Protein AF-A0A8I1TC85-F1 (afdb_monomer_lite)

Structure (mmCIF, N/CA/C/O backbone):
data_AF-A0A8I1TC85-F1
#
_entry.id   AF-A0A8I1TC85-F1
#
loop_
_atom_site.group_PDB
_atom_site.id
_atom_site.type_symbol
_atom_site.label_atom_id
_atom_site.label_alt_id
_atom_site.label_comp_id
_atom_site.label_asym_id
_atom_site.label_entity_id
_atom_site.label_seq_id
_atom_site.pdbx_PDB_ins_code
_atom_site.Cartn_x
_atom_site.Cartn_y
_atom_site.Cartn_z
_atom_site.occupancy
_atom_site.B_iso_or_equiv
_atom_site.auth_seq_id
_atom_site.auth_comp_id
_atom_site.auth_asym_id
_atom_site.auth_atom_id
_atom_site.pdbx_PDB_model_num
ATOM 1 N N . MET A 1 1 ? 37.420 14.624 -40.693 1.00 42.00 1 MET A N 1
ATOM 2 C CA . MET A 1 1 ? 37.505 13.695 -39.546 1.00 42.00 1 MET A CA 1
ATOM 3 C C . MET A 1 1 ? 36.435 14.096 -38.542 1.00 42.00 1 MET A C 1
ATOM 5 O O . MET A 1 1 ? 36.646 15.027 -37.780 1.00 42.00 1 MET A O 1
ATOM 9 N N . THR A 1 2 ? 35.251 13.496 -38.603 1.00 48.00 2 THR A N 1
ATOM 10 C CA . THR A 1 2 ? 34.167 13.757 -37.646 1.00 48.00 2 THR A CA 1
ATOM 11 C C . THR A 1 2 ? 34.185 12.646 -36.600 1.00 48.00 2 THR A C 1
ATOM 13 O O . THR A 1 2 ? 33.941 11.485 -36.914 1.00 48.00 2 THR A O 1
ATOM 16 N N . GLY A 1 3 ? 34.577 12.991 -35.370 1.00 48.06 3 GLY A N 1
ATOM 17 C CA . GLY A 1 3 ? 34.574 12.068 -34.233 1.00 48.06 3 GLY A CA 1
ATOM 18 C C . GLY A 1 3 ? 33.152 11.613 -33.876 1.00 48.06 3 GLY A C 1
ATOM 19 O O . GLY A 1 3 ? 32.185 12.289 -34.242 1.00 48.06 3 GLY A O 1
ATOM 20 N N . PRO A 1 4 ? 32.991 10.473 -33.182 1.00 50.50 4 PRO A N 1
ATOM 21 C CA . PRO A 1 4 ? 31.676 9.912 -32.915 1.00 50.50 4 PRO A CA 1
ATOM 22 C C . PRO A 1 4 ? 30.875 10.856 -32.010 1.00 50.50 4 PRO A C 1
ATOM 24 O O . PRO A 1 4 ? 31.272 11.166 -30.886 1.00 50.50 4 PRO A O 1
ATOM 27 N N . SER A 1 5 ? 29.736 11.317 -32.526 1.00 60.03 5 SER A N 1
ATOM 28 C CA . SER A 1 5 ? 28.762 12.121 -31.792 1.00 60.03 5 SER A CA 1
ATOM 29 C C . SER A 1 5 ? 28.257 11.327 -30.583 1.00 60.03 5 SER A C 1
ATOM 31 O O . SER A 1 5 ? 27.641 10.268 -30.739 1.00 60.03 5 SER A O 1
ATOM 33 N N . ARG A 1 6 ? 28.539 11.811 -29.365 1.00 55.94 6 ARG A N 1
ATOM 34 C CA . ARG A 1 6 ? 27.936 11.280 -28.133 1.00 55.94 6 ARG A CA 1
ATOM 35 C C . ARG A 1 6 ? 26.427 11.477 -28.242 1.00 55.94 6 ARG A C 1
ATOM 37 O O . ARG A 1 6 ? 25.945 12.600 -28.112 1.00 55.94 6 ARG A O 1
ATOM 44 N N . LYS A 1 7 ? 25.684 10.389 -28.472 1.00 55.97 7 LYS A N 1
ATOM 45 C CA . LYS A 1 7 ? 24.221 10.417 -28.379 1.00 55.97 7 LYS A CA 1
ATOM 46 C C . LYS A 1 7 ? 23.837 10.980 -27.002 1.00 55.97 7 LYS A C 1
ATOM 48 O O . LYS A 1 7 ? 24.415 10.540 -26.002 1.00 55.97 7 LYS A O 1
ATOM 53 N N . PRO A 1 8 ? 22.907 11.947 -26.930 1.00 51.81 8 PRO A N 1
ATOM 54 C CA . PRO A 1 8 ? 22.451 12.482 -25.656 1.00 51.81 8 PRO A CA 1
ATOM 55 C C . PRO A 1 8 ? 21.920 11.324 -24.809 1.00 51.81 8 PRO A C 1
ATOM 57 O O . PRO A 1 8 ? 21.289 10.411 -25.343 1.00 51.81 8 PRO A O 1
ATOM 60 N N . ARG A 1 9 ? 22.205 11.328 -23.502 1.00 57.31 9 ARG A N 1
ATOM 61 C CA . ARG A 1 9 ? 21.622 10.380 -22.541 1.00 57.31 9 ARG A CA 1
ATOM 62 C C . ARG A 1 9 ? 20.124 10.672 -22.467 1.00 57.31 9 ARG A C 1
ATOM 64 O O . ARG A 1 9 ? 19.675 11.448 -21.633 1.00 57.31 9 ARG A O 1
ATOM 71 N N . THR A 1 10 ? 19.378 10.148 -23.429 1.00 58.69 10 THR A N 1
ATOM 72 C CA . THR A 1 10 ? 17.933 10.298 -23.533 1.00 58.69 10 THR A CA 1
ATOM 73 C C . THR A 1 10 ? 17.286 9.675 -22.308 1.00 58.69 10 THR A C 1
ATOM 75 O O . THR A 1 10 ? 17.661 8.559 -21.960 1.00 58.69 10 THR A O 1
ATOM 78 N N . ALA A 1 11 ? 16.352 10.425 -21.714 1.00 66.38 11 ALA A N 1
ATOM 79 C CA . ALA A 1 11 ? 15.200 9.999 -20.917 1.00 66.38 11 ALA A CA 1
ATOM 80 C C . ALA A 1 11 ? 15.356 8.681 -20.142 1.00 66.38 11 ALA A C 1
ATOM 82 O O . ALA A 1 11 ? 15.422 7.635 -20.782 1.00 66.38 11 ALA A O 1
ATOM 83 N N . PHE A 1 12 ? 15.334 8.768 -18.799 1.00 71.94 12 PHE A N 1
ATOM 84 C CA . PHE A 1 12 ? 15.279 7.668 -17.817 1.00 71.94 12 PHE A CA 1
ATOM 85 C C . PHE A 1 12 ? 15.117 6.291 -18.461 1.00 71.94 12 PHE A C 1
ATOM 87 O O . PHE A 1 12 ? 14.072 6.019 -19.072 1.00 71.94 12 PHE A O 1
ATOM 94 N N . ASP A 1 13 ? 16.157 5.459 -18.368 1.00 79.12 13 ASP A N 1
ATOM 95 C CA . ASP A 1 13 ? 16.071 4.101 -18.896 1.00 79.12 13 ASP A CA 1
ATOM 96 C C . ASP A 1 13 ? 15.057 3.281 -18.085 1.00 79.12 13 ASP A C 1
ATOM 98 O O . ASP A 1 13 ? 14.482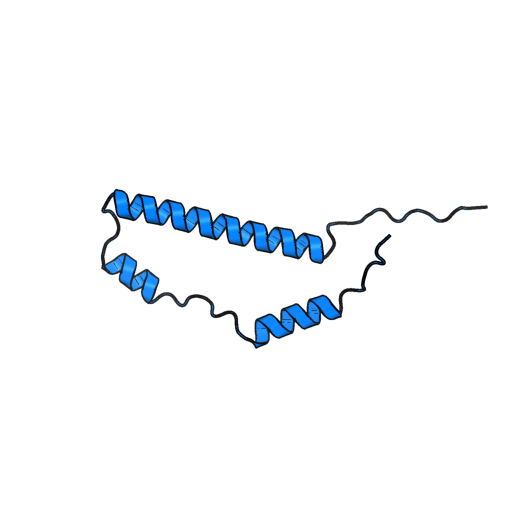 3.754 -17.102 1.00 79.12 13 ASP A O 1
ATOM 102 N N . ALA A 1 14 ? 14.701 2.098 -18.567 1.00 75.44 14 ALA A N 1
ATOM 103 C CA . ALA A 1 14 ? 13.547 1.402 -18.017 1.00 75.44 14 ALA A CA 1
ATOM 104 C C . ALA A 1 14 ? 13.788 0.883 -16.581 1.00 75.44 14 ALA A C 1
ATOM 106 O O . ALA A 1 14 ? 12.865 0.950 -15.765 1.00 75.44 14 ALA A O 1
ATOM 107 N N . ARG A 1 15 ? 15.043 0.611 -16.193 1.00 79.00 15 ARG A N 1
ATOM 108 C CA . ARG A 1 15 ? 15.445 0.480 -14.782 1.00 79.00 15 ARG A CA 1
ATOM 109 C C . ARG A 1 15 ? 15.133 1.731 -13.963 1.00 79.00 15 ARG A C 1
ATOM 111 O O . ARG A 1 15 ? 14.537 1.616 -12.892 1.00 79.00 15 ARG A O 1
ATOM 118 N N . ASP A 1 16 ? 15.535 2.913 -14.426 1.00 81.06 16 ASP A N 1
ATOM 119 C CA . ASP A 1 16 ? 15.250 4.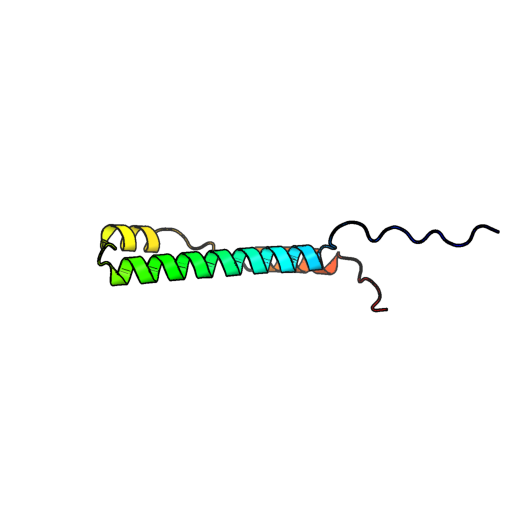155 -13.701 1.00 81.06 16 ASP A CA 1
ATOM 120 C C . ASP A 1 16 ? 13.736 4.374 -13.532 1.00 81.06 16 ASP A C 1
ATOM 122 O O . ASP A 1 16 ? 13.271 4.796 -12.471 1.00 81.06 16 ASP A O 1
ATOM 126 N N . ARG A 1 17 ? 12.945 4.041 -14.559 1.00 79.81 17 ARG A N 1
ATOM 127 C CA . ARG A 1 17 ? 11.475 4.116 -14.501 1.00 79.81 17 ARG A CA 1
ATOM 128 C C . ARG A 1 17 ? 10.891 3.137 -13.490 1.00 79.81 17 ARG A C 1
ATOM 130 O O . ARG A 1 17 ? 9.998 3.528 -12.743 1.00 79.81 17 ARG A O 1
ATOM 137 N N . LEU A 1 18 ? 11.403 1.908 -13.430 1.00 82.19 18 LEU A N 1
ATOM 138 C CA . LEU A 1 18 ? 10.979 0.919 -12.439 1.00 82.19 18 LEU A CA 1
ATOM 139 C C . LEU A 1 18 ? 11.292 1.392 -11.014 1.00 82.19 18 LEU A C 1
ATOM 141 O O . LEU A 1 18 ? 10.434 1.315 -10.140 1.00 82.19 18 LEU A O 1
ATOM 145 N N . ILE A 1 19 ? 12.485 1.947 -10.781 1.00 83.50 19 ILE A N 1
ATOM 146 C CA . ILE A 1 19 ? 12.863 2.509 -9.474 1.00 83.50 19 ILE A CA 1
ATOM 147 C C . ILE A 1 19 ? 11.902 3.634 -9.067 1.00 83.50 19 ILE A C 1
ATOM 149 O O . ILE A 1 19 ? 11.439 3.663 -7.927 1.00 83.50 19 ILE A O 1
ATOM 153 N N . LEU A 1 20 ? 11.573 4.540 -9.991 1.00 78.81 20 LEU A N 1
ATOM 154 C CA . LEU A 1 20 ? 10.626 5.629 -9.739 1.00 78.81 20 LEU A CA 1
ATOM 155 C C . LEU A 1 20 ? 9.209 5.115 -9.452 1.00 78.81 20 LEU A C 1
ATOM 157 O O . LEU A 1 20 ? 8.564 5.614 -8.531 1.00 78.81 20 LEU A O 1
ATOM 161 N N . ALA A 1 21 ? 8.741 4.109 -10.195 1.00 82.75 21 ALA A N 1
ATOM 162 C CA . ALA A 1 21 ? 7.434 3.494 -9.980 1.00 82.75 21 ALA A CA 1
ATOM 163 C C . ALA A 1 21 ? 7.344 2.822 -8.600 1.00 82.75 21 ALA A C 1
ATOM 165 O O . ALA A 1 21 ? 6.414 3.092 -7.842 1.00 82.75 21 ALA A O 1
ATOM 166 N N . LEU A 1 22 ? 8.354 2.028 -8.229 1.00 86.69 22 LEU A N 1
ATOM 167 C CA . LEU A 1 22 ? 8.427 1.375 -6.919 1.00 86.69 22 LEU A CA 1
ATOM 168 C C . LEU A 1 22 ? 8.522 2.391 -5.775 1.00 86.69 22 LEU A C 1
ATOM 170 O O . LEU A 1 22 ? 7.876 2.223 -4.742 1.00 86.69 22 LEU A O 1
ATOM 174 N N . TYR A 1 23 ? 9.289 3.471 -5.955 1.00 90.44 23 TYR A N 1
ATOM 175 C CA . TYR A 1 23 ? 9.349 4.560 -4.981 1.00 90.44 23 TYR A CA 1
ATOM 176 C C . TYR A 1 23 ? 7.987 5.240 -4.802 1.00 90.44 23 TYR A C 1
ATOM 178 O O . TYR A 1 23 ? 7.560 5.464 -3.668 1.00 90.44 23 TYR A O 1
ATOM 186 N N . ALA A 1 24 ? 7.293 5.550 -5.900 1.00 84.19 24 ALA A N 1
ATOM 187 C CA . ALA A 1 24 ? 5.969 6.161 -5.855 1.00 84.19 24 ALA A CA 1
ATOM 188 C C . ALA A 1 24 ? 4.954 5.253 -5.142 1.00 84.19 24 ALA A C 1
ATOM 190 O O . ALA A 1 24 ? 4.219 5.726 -4.277 1.00 84.19 24 ALA A O 1
ATOM 191 N N . GLN A 1 25 ? 4.976 3.949 -5.433 1.00 87.06 25 GLN A N 1
ATOM 192 C CA . GLN A 1 25 ? 4.131 2.962 -4.763 1.00 87.06 25 GLN A CA 1
ATOM 193 C C . GLN A 1 25 ? 4.426 2.882 -3.259 1.00 87.06 25 GLN A C 1
ATOM 195 O O . GLN A 1 25 ? 3.507 2.929 -2.445 1.00 87.06 25 GLN A O 1
ATOM 200 N N . LEU A 1 26 ? 5.705 2.823 -2.871 1.00 91.19 26 LEU A N 1
ATOM 201 C CA . LEU A 1 26 ? 6.101 2.797 -1.461 1.00 91.19 26 LEU A CA 1
ATOM 202 C C . LEU A 1 26 ? 5.698 4.083 -0.724 1.00 91.19 26 LEU A C 1
ATOM 204 O O . LEU A 1 26 ? 5.320 4.035 0.446 1.00 91.19 26 LEU A O 1
ATOM 208 N N . LYS A 1 27 ? 5.781 5.242 -1.387 1.00 88.75 27 LYS A N 1
ATOM 209 C CA . LYS A 1 27 ? 5.330 6.516 -0.817 1.00 88.75 27 LYS A CA 1
ATOM 210 C C . LYS A 1 27 ? 3.822 6.503 -0.571 1.00 88.75 27 LYS A C 1
ATOM 212 O O . LYS A 1 27 ? 3.409 6.840 0.534 1.00 88.75 27 LYS A O 1
ATOM 217 N N . ALA A 1 28 ? 3.039 6.073 -1.560 1.00 83.38 28 ALA A N 1
ATOM 218 C CA . ALA A 1 28 ? 1.587 5.968 -1.441 1.00 83.38 28 ALA A CA 1
ATOM 219 C C . ALA A 1 28 ? 1.182 5.040 -0.282 1.00 83.38 28 ALA A C 1
ATOM 221 O O . ALA A 1 28 ? 0.364 5.413 0.550 1.00 83.38 28 ALA A O 1
ATOM 222 N N . GLU A 1 29 ? 1.832 3.880 -0.160 1.00 93.00 29 GLU A N 1
ATOM 223 C CA . GLU A 1 29 ? 1.590 2.927 0.930 1.00 93.00 29 GLU A CA 1
ATOM 224 C C . GLU A 1 29 ? 1.822 3.552 2.316 1.00 93.00 29 GLU A C 1
ATOM 226 O O . GLU A 1 29 ? 0.988 3.422 3.214 1.00 93.00 29 GLU A O 1
ATOM 231 N N . ARG A 1 30 ? 2.927 4.288 2.487 1.00 94.62 30 ARG A N 1
ATOM 232 C CA . ARG A 1 30 ? 3.247 4.964 3.754 1.00 94.62 30 ARG A CA 1
ATOM 233 C C . ARG A 1 30 ? 2.255 6.069 4.096 1.00 94.62 30 ARG A C 1
ATOM 235 O O . ARG A 1 30 ? 1.914 6.221 5.266 1.00 94.62 30 ARG A O 1
ATOM 242 N N . GLU A 1 31 ? 1.805 6.829 3.101 1.00 86.25 31 GLU A N 1
ATOM 243 C CA . GLU A 1 31 ?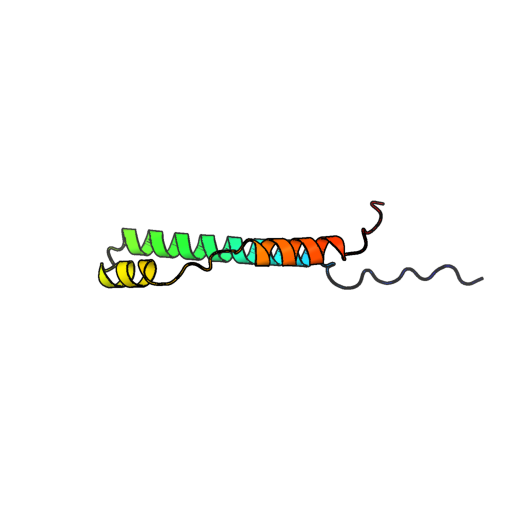 0.782 7.866 3.278 1.00 86.25 31 GLU A CA 1
ATOM 244 C C . GLU A 1 31 ? -0.551 7.249 3.716 1.00 86.25 31 GLU A C 1
ATOM 246 O O . GLU A 1 31 ? -1.143 7.706 4.694 1.00 86.25 31 GLU A O 1
ATOM 251 N N . THR A 1 32 ? -0.974 6.154 3.075 1.00 84.88 32 THR A N 1
ATOM 252 C CA . THR A 1 32 ? -2.161 5.393 3.484 1.00 84.88 32 THR A CA 1
ATOM 253 C C . THR A 1 32 ? -2.022 4.844 4.904 1.00 84.88 32 T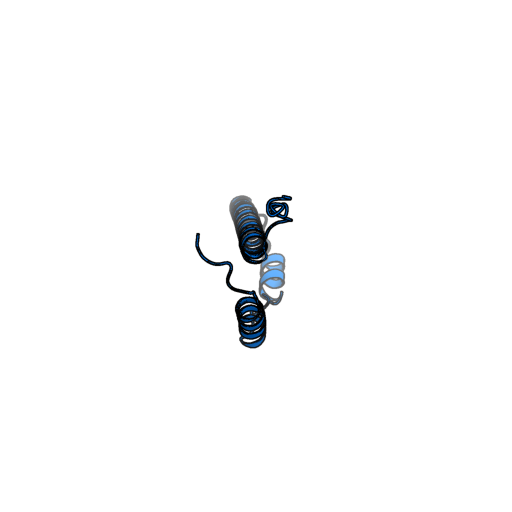HR A C 1
ATOM 255 O O . THR A 1 32 ? -2.952 4.985 5.698 1.00 84.88 32 THR A O 1
ATOM 258 N N . ARG A 1 33 ? -0.860 4.276 5.269 1.00 87.94 33 ARG A N 1
ATOM 259 C CA . ARG A 1 33 ? -0.605 3.802 6.641 1.00 87.94 33 ARG A CA 1
ATOM 260 C C . ARG A 1 33 ? -0.736 4.939 7.657 1.00 87.94 33 ARG A C 1
ATOM 262 O O . ARG A 1 33 ? -1.432 4.770 8.652 1.00 87.94 33 ARG A O 1
ATOM 269 N N . ALA A 1 34 ? -0.115 6.090 7.403 1.00 86.81 34 ALA A N 1
ATOM 270 C CA . ALA A 1 34 ? -0.161 7.232 8.316 1.00 86.81 34 ALA A CA 1
ATOM 271 C C . ALA A 1 34 ? -1.591 7.769 8.504 1.00 86.81 34 ALA A C 1
ATOM 273 O O . ALA A 1 34 ? -2.015 8.008 9.636 1.00 86.81 34 ALA A O 1
ATOM 274 N N . ALA A 1 35 ? -2.354 7.892 7.412 1.00 84.12 35 ALA A N 1
ATOM 275 C CA . ALA A 1 35 ? -3.759 8.290 7.468 1.00 84.12 35 ALA A CA 1
ATOM 276 C C . ALA A 1 35 ? -4.600 7.285 8.272 1.00 84.12 35 ALA A C 1
ATOM 278 O O . ALA A 1 35 ? -5.446 7.677 9.076 1.00 84.12 35 ALA A O 1
ATOM 279 N N . MET A 1 36 ? -4.335 5.986 8.112 1.00 85.19 36 MET A N 1
ATOM 280 C CA . MET A 1 36 ? -5.019 4.947 8.877 1.00 85.19 36 MET A CA 1
ATOM 281 C C . MET A 1 36 ? -4.654 4.993 10.369 1.00 85.19 36 MET A C 1
ATOM 283 O O . MET A 1 36 ? -5.543 4.908 11.211 1.00 85.19 36 MET A O 1
ATOM 287 N N . GLU A 1 37 ? -3.384 5.198 10.725 1.00 88.81 37 GLU A N 1
ATOM 288 C CA . GLU A 1 37 ? -2.947 5.376 12.120 1.00 88.81 37 GLU A CA 1
ATOM 289 C C . GLU A 1 37 ? -3.595 6.596 12.790 1.00 88.81 37 GLU A C 1
ATOM 291 O O . GLU A 1 37 ? -3.968 6.555 13.966 1.00 88.81 37 GLU A O 1
ATOM 296 N N . GLU A 1 38 ? -3.736 7.700 12.058 1.00 87.12 38 GLU A N 1
ATOM 297 C CA . GLU A 1 38 ? -4.464 8.879 12.524 1.00 87.12 38 GLU A CA 1
ATOM 298 C C . GLU A 1 38 ? -5.952 8.578 12.725 1.00 87.12 38 GLU A C 1
ATOM 300 O O . GLU A 1 38 ? -6.498 8.892 13.782 1.00 87.12 38 GLU A O 1
ATOM 305 N N . ALA A 1 39 ? -6.584 7.893 11.771 1.00 84.69 39 ALA A N 1
ATOM 306 C CA . ALA A 1 39 ? -7.989 7.517 11.852 1.00 84.69 39 ALA A CA 1
ATOM 307 C C . ALA A 1 39 ? -8.284 6.567 13.033 1.00 84.69 39 ALA A C 1
ATOM 309 O O . ALA A 1 39 ? -9.295 6.729 13.723 1.00 84.69 39 ALA A O 1
ATOM 310 N N . ILE A 1 40 ? -7.375 5.623 13.315 1.00 84.88 40 ILE A N 1
ATOM 311 C CA . ILE A 1 40 ? -7.429 4.759 14.505 1.00 84.88 40 ILE A CA 1
ATOM 312 C C . ILE A 1 40 ? -7.352 5.612 15.775 1.00 84.88 40 ILE A C 1
ATOM 314 O O . ILE A 1 40 ? -8.209 5.490 16.649 1.00 84.88 40 ILE A O 1
ATOM 318 N N . ARG A 1 41 ? -6.351 6.498 15.884 1.00 87.50 41 ARG A N 1
ATOM 319 C CA . ARG A 1 41 ? -6.170 7.350 17.075 1.00 87.50 41 ARG A CA 1
ATOM 320 C C . ARG A 1 41 ? -7.330 8.320 17.294 1.00 87.50 41 ARG A C 1
ATOM 322 O O . ARG A 1 41 ? -7.665 8.600 18.440 1.00 87.50 41 ARG A O 1
ATOM 329 N N . GLY A 1 42 ? -7.936 8.815 16.219 1.00 88.50 42 GLY A N 1
ATOM 330 C CA . GLY A 1 42 ? -9.102 9.695 16.263 1.00 88.50 42 GLY A CA 1
ATOM 331 C C . GLY A 1 42 ? -10.422 8.981 16.564 1.00 88.50 42 GLY A C 1
ATOM 332 O O . GLY A 1 42 ? -11.429 9.653 16.762 1.00 88.50 42 GLY A O 1
ATOM 333 N N . GLY A 1 43 ? -10.446 7.642 16.585 1.00 85.25 43 GLY A N 1
ATOM 334 C CA . GLY A 1 43 ? -11.668 6.860 16.796 1.00 85.25 43 GLY A CA 1
ATOM 335 C C . GLY A 1 43 ? -12.694 6.996 15.664 1.00 85.25 43 GLY A C 1
ATOM 336 O O . GLY A 1 43 ? -13.880 6.765 15.886 1.00 85.25 43 GLY A O 1
ATOM 337 N N . VAL A 1 44 ? -12.261 7.395 14.463 1.00 81.38 44 VAL A N 1
ATOM 338 C CA . VAL A 1 44 ? -13.150 7.699 13.324 1.00 81.38 44 VAL A CA 1
ATOM 339 C C . VAL A 1 44 ? -13.372 6.509 12.384 1.00 81.38 44 VAL A C 1
ATOM 341 O O . VAL A 1 44 ? -14.220 6.582 11.496 1.00 81.38 44 VAL A O 1
ATOM 344 N N . LEU A 1 45 ? -12.645 5.401 12.568 1.00 82.31 45 LEU A N 1
ATOM 345 C CA . LEU A 1 45 ? -12.863 4.175 11.796 1.00 82.31 45 LEU A CA 1
ATOM 346 C C . LEU A 1 45 ? -14.089 3.425 12.320 1.00 82.31 45 LEU A C 1
ATOM 348 O O . LEU A 1 45 ? -14.078 2.893 13.430 1.00 82.31 45 LEU A O 1
ATOM 352 N N . SER A 1 46 ? -15.144 3.363 11.508 1.00 82.56 46 SER A N 1
ATOM 353 C CA . SER A 1 46 ? -16.315 2.542 11.808 1.00 82.56 46 SER A CA 1
ATOM 354 C C . SER A 1 46 ? -16.095 1.086 11.366 1.00 82.56 46 SER A C 1
ATOM 356 O O . SER A 1 46 ? -15.373 0.845 10.394 1.00 82.56 46 SER A O 1
ATOM 358 N N . PRO A 1 47 ? -16.754 0.105 12.011 1.00 81.19 47 PRO A N 1
ATOM 359 C CA . PRO A 1 47 ? -16.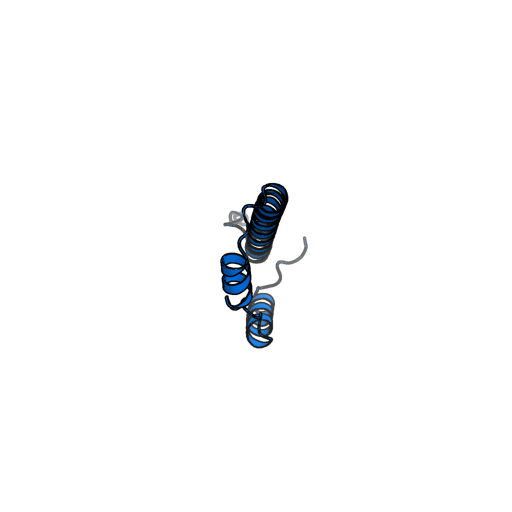718 -1.290 11.570 1.00 81.19 47 PRO A CA 1
ATOM 360 C C . PRO A 1 47 ? -17.112 -1.468 10.098 1.00 81.19 47 PRO A C 1
ATOM 362 O O . PRO A 1 47 ? -16.457 -2.210 9.380 1.00 81.19 47 PRO A O 1
ATOM 365 N N . ALA A 1 48 ? -18.100 -0.707 9.618 1.00 75.81 48 ALA A N 1
ATOM 366 C CA . ALA A 1 48 ? -18.542 -0.755 8.225 1.00 75.81 48 ALA A CA 1
ATOM 367 C C . ALA A 1 48 ? -17.451 -0.313 7.230 1.00 75.81 48 ALA A C 1
ATOM 369 O O . ALA A 1 48 ? -17.346 -0.868 6.140 1.00 75.81 48 ALA A O 1
ATOM 370 N N . VAL A 1 49 ? -16.619 0.670 7.599 1.00 76.75 49 VAL A N 1
ATOM 371 C CA . VAL A 1 49 ? -15.476 1.089 6.770 1.00 76.75 49 VAL A CA 1
ATOM 372 C C . VAL A 1 49 ? -14.406 -0.003 6.745 1.00 76.75 49 VAL A C 1
ATOM 374 O O . VAL A 1 49 ? -13.873 -0.305 5.682 1.00 76.75 49 VAL A O 1
ATOM 377 N N . LEU A 1 50 ? -14.128 -0.639 7.885 1.00 81.38 50 LEU A N 1
ATOM 378 C CA . LEU A 1 50 ? -13.172 -1.749 7.963 1.00 81.38 50 LEU A CA 1
ATOM 379 C C . LEU A 1 50 ? -13.643 -2.977 7.171 1.00 81.38 50 LEU A C 1
ATOM 381 O O . LEU A 1 50 ? -12.841 -3.602 6.483 1.00 81.38 50 LEU A O 1
ATOM 385 N N . GLU A 1 51 ? -14.936 -3.297 7.222 1.00 80.44 51 GLU A N 1
ATOM 386 C CA . GLU A 1 51 ? -15.547 -4.365 6.423 1.00 80.44 51 GLU A CA 1
ATOM 387 C C . GLU A 1 51 ? -15.452 -4.072 4.924 1.00 80.44 51 GLU A C 1
ATOM 389 O O . GLU A 1 51 ? -15.094 -4.960 4.154 1.00 80.44 51 GLU A O 1
ATOM 394 N N . ALA A 1 52 ? -15.695 -2.825 4.508 1.00 77.00 52 ALA A N 1
ATOM 395 C CA . ALA A 1 52 ? -15.529 -2.414 3.117 1.00 77.00 52 ALA A CA 1
ATOM 396 C C . ALA A 1 52 ? -14.069 -2.542 2.647 1.00 77.00 52 ALA A C 1
ATOM 398 O O . ALA A 1 52 ? -13.831 -3.033 1.550 1.00 77.00 52 ALA A O 1
ATOM 399 N N . MET A 1 53 ? -13.094 -2.172 3.485 1.00 73.88 53 MET A N 1
ATOM 400 C CA . MET A 1 53 ? -11.667 -2.341 3.177 1.00 73.88 53 MET A CA 1
ATOM 401 C C . MET A 1 53 ? -11.240 -3.812 3.126 1.00 73.88 53 MET A C 1
ATOM 403 O O . MET A 1 53 ? -10.390 -4.171 2.321 1.00 73.88 53 MET A O 1
ATOM 407 N N . ALA A 1 54 ? -11.809 -4.668 3.977 1.00 77.38 54 ALA A N 1
ATOM 408 C CA . ALA A 1 54 ? -11.534 -6.104 3.965 1.00 77.38 54 ALA A CA 1
ATOM 409 C C . ALA A 1 54 ? -12.187 -6.823 2.772 1.00 77.38 54 ALA A C 1
ATOM 411 O O . ALA A 1 54 ? -11.692 -7.859 2.331 1.00 77.38 54 ALA A O 1
ATOM 412 N N . ALA A 1 55 ? -13.306 -6.290 2.277 1.00 78.62 55 ALA A N 1
ATOM 413 C CA . ALA A 1 55 ? -14.008 -6.797 1.105 1.00 78.62 55 ALA A CA 1
ATOM 414 C C . ALA A 1 55 ? -13.423 -6.280 -0.220 1.00 78.62 55 ALA A C 1
ATOM 416 O O . ALA A 1 55 ? -13.631 -6.921 -1.252 1.00 78.62 55 ALA A O 1
ATOM 417 N N . ASP A 1 56 ? -12.713 -5.147 -0.205 1.00 73.44 56 ASP A N 1
ATOM 418 C CA . ASP A 1 56 ? -12.010 -4.625 -1.376 1.00 73.44 56 ASP A CA 1
ATOM 419 C C . ASP A 1 56 ? -10.849 -5.570 -1.738 1.00 73.44 56 ASP A C 1
ATOM 421 O O . ASP A 1 56 ? -9.969 -5.818 -0.904 1.00 73.44 56 ASP A O 1
ATOM 425 N N . PRO A 1 57 ? -10.830 -6.167 -2.943 1.00 56.25 57 PRO A N 1
ATOM 426 C CA . PRO A 1 57 ? -9.764 -7.076 -3.318 1.00 56.25 57 PRO A CA 1
ATOM 427 C C . PRO A 1 57 ? -8.434 -6.326 -3.385 1.00 56.25 57 PRO A C 1
ATOM 429 O O . PRO A 1 57 ? -8.205 -5.497 -4.266 1.00 56.25 57 PRO A O 1
ATOM 432 N N . VAL A 1 58 ? -7.505 -6.687 -2.498 1.00 61.84 58 VAL A N 1
ATOM 433 C CA . VAL A 1 58 ? -6.090 -6.366 -2.701 1.00 61.84 58 VAL A CA 1
ATOM 434 C C . VAL A 1 58 ? -5.692 -6.979 -4.046 1.00 61.84 58 VAL A C 1
ATOM 436 O O . VAL A 1 58 ? -5.883 -8.189 -4.211 1.00 61.84 58 VAL A O 1
ATOM 439 N N . PRO A 1 59 ? -5.153 -6.201 -5.005 1.00 58.25 59 PRO A N 1
ATOM 440 C CA . PRO A 1 59 ? -4.634 -6.763 -6.240 1.00 58.25 59 PRO A CA 1
ATOM 441 C C . PRO A 1 59 ? -3.606 -7.836 -5.883 1.00 58.25 59 PRO A C 1
ATOM 443 O O . PRO A 1 59 ? -2.539 -7.541 -5.338 1.00 58.25 59 PRO A O 1
ATOM 446 N N . VAL A 1 60 ? -3.956 -9.099 -6.116 1.00 66.50 60 VAL A N 1
ATOM 447 C CA . VAL A 1 60 ? -3.016 -10.201 -5.958 1.00 66.50 60 VAL A CA 1
ATOM 448 C C . VAL A 1 60 ? -2.059 -10.070 -7.124 1.00 66.50 60 VAL A C 1
ATOM 450 O O . VAL A 1 60 ? -2.468 -10.305 -8.255 1.00 66.50 60 VAL A O 1
ATOM 453 N N . ILE A 1 61 ? -0.808 -9.694 -6.849 1.00 66.19 61 ILE A N 1
ATOM 454 C CA . ILE A 1 61 ? 0.258 -9.807 -7.844 1.00 66.19 61 ILE A CA 1
ATOM 455 C C . ILE A 1 61 ? 0.317 -11.284 -8.232 1.00 66.19 61 ILE A C 1
ATOM 457 O O . ILE A 1 61 ? 0.700 -12.139 -7.427 1.00 66.19 61 ILE A O 1
ATOM 461 N N . THR A 1 62 ? -0.138 -11.594 -9.437 1.00 74.31 62 THR A N 1
ATOM 462 C CA . THR A 1 62 ? -0.180 -12.970 -9.927 1.00 74.31 62 THR A CA 1
ATOM 463 C C . THR A 1 62 ? 1.206 -13.396 -10.401 1.00 74.31 62 THR A C 1
ATOM 465 O O . THR A 1 62 ? 2.027 -12.572 -10.807 1.00 74.31 62 THR A O 1
ATOM 468 N N . GLY A 1 63 ? 1.479 -14.705 -10.393 1.00 70.25 63 GLY A N 1
ATOM 469 C CA . GLY A 1 63 ? 2.720 -15.232 -10.973 1.00 70.25 63 GLY A CA 1
ATOM 470 C C . GLY A 1 63 ? 2.896 -14.850 -12.450 1.00 70.25 63 GLY A C 1
ATOM 471 O O . GLY A 1 63 ? 4.024 -14.676 -12.899 1.00 70.25 63 GLY A O 1
ATOM 472 N N . GLU A 1 64 ? 1.796 -14.649 -13.185 1.00 71.25 64 GLU A N 1
ATOM 473 C CA . GLU A 1 64 ? 1.817 -14.170 -14.573 1.00 71.25 64 GLU A CA 1
ATOM 474 C C . GLU A 1 64 ? 2.276 -12.715 -14.692 1.00 71.25 64 GLU A C 1
ATOM 476 O O . GLU A 1 64 ? 3.068 -12.400 -15.576 1.00 71.25 64 GLU A O 1
ATOM 481 N N . GLU A 1 65 ? 1.838 -11.826 -13.799 1.00 70.12 65 GLU A N 1
ATOM 482 C CA . GLU A 1 65 ? 2.290 -10.430 -13.793 1.00 70.12 65 GLU A CA 1
ATOM 483 C C . GLU A 1 65 ? 3.776 -10.324 -13.442 1.00 70.12 65 GLU A C 1
ATOM 485 O O . GLU A 1 65 ? 4.497 -9.534 -14.053 1.00 70.12 65 GLU A O 1
ATOM 490 N N . VAL A 1 66 ? 4.259 -11.162 -12.518 1.00 76.44 66 VAL A N 1
ATOM 491 C CA . VAL A 1 66 ? 5.695 -11.261 -12.214 1.00 76.44 66 VAL A CA 1
ATOM 492 C C . VAL A 1 66 ? 6.466 -11.744 -13.440 1.00 76.44 66 VAL A C 1
ATOM 494 O O . VAL A 1 66 ? 7.420 -11.086 -13.845 1.00 76.44 66 VAL A O 1
ATOM 497 N N . ALA A 1 67 ? 6.017 -12.822 -14.087 1.00 73.81 67 ALA A N 1
ATOM 498 C CA . ALA A 1 67 ? 6.667 -13.361 -15.281 1.00 73.81 67 ALA A CA 1
ATOM 499 C C . ALA A 1 67 ? 6.659 -12.368 -16.460 1.00 73.81 67 ALA A C 1
ATOM 501 O O . ALA A 1 67 ? 7.629 -12.280 -17.217 1.00 73.81 67 ALA A O 1
ATOM 502 N N . ALA A 1 68 ? 5.591 -11.579 -16.614 1.00 74.69 68 ALA A N 1
ATOM 503 C CA . ALA A 1 68 ? 5.507 -10.526 -17.623 1.00 74.69 68 ALA A CA 1
ATOM 504 C C . ALA A 1 68 ? 6.527 -9.405 -17.361 1.00 74.69 68 ALA A C 1
ATOM 506 O O . ALA A 1 68 ? 7.174 -8.926 -18.296 1.00 74.69 68 ALA A O 1
ATOM 507 N N . ILE A 1 69 ? 6.712 -9.018 -16.094 1.00 78.69 69 ILE A N 1
ATOM 508 C CA . ILE A 1 69 ? 7.738 -8.050 -15.689 1.00 78.69 69 ILE A CA 1
ATOM 509 C C . ILE A 1 69 ? 9.142 -8.629 -15.904 1.00 78.69 69 ILE A C 1
ATOM 511 O O . ILE A 1 69 ? 9.996 -7.941 -16.455 1.00 78.69 69 ILE A O 1
ATOM 515 N N . GLU A 1 70 ? 9.386 -9.888 -15.536 1.00 79.69 70 GLU A N 1
ATOM 516 C CA . GLU A 1 70 ? 10.669 -10.568 -15.766 1.00 79.69 70 GLU A CA 1
ATOM 517 C C . GLU A 1 70 ? 11.012 -10.630 -17.260 1.00 79.69 70 GLU A C 1
ATOM 519 O O . GLU A 1 70 ? 12.109 -10.244 -17.657 1.00 79.69 70 GLU A O 1
ATOM 524 N N . THR A 1 71 ? 10.046 -10.978 -18.111 1.00 79.69 71 THR A N 1
ATOM 525 C CA . THR A 1 71 ? 10.222 -11.011 -19.574 1.00 79.69 71 THR A CA 1
ATOM 526 C C . THR A 1 71 ? 10.555 -9.625 -20.144 1.00 79.69 71 THR A C 1
ATOM 528 O O . THR A 1 71 ? 11.401 -9.489 -21.035 1.00 79.69 71 THR A O 1
ATOM 531 N N . LEU A 1 72 ? 9.914 -8.569 -19.630 1.00 76.25 72 LEU A N 1
ATOM 532 C CA . LEU A 1 72 ? 10.231 -7.185 -19.997 1.00 76.25 72 LEU A CA 1
ATOM 533 C C . LEU A 1 72 ? 11.656 -6.793 -19.577 1.00 76.25 72 LEU A C 1
ATOM 535 O O . LEU A 1 72 ? 12.351 -6.116 -20.334 1.00 76.25 72 LEU A O 1
ATOM 539 N N . LEU A 1 73 ? 12.110 -7.246 -18.407 1.00 75.44 73 LEU A N 1
ATOM 540 C CA . LEU A 1 73 ? 13.468 -7.000 -17.912 1.00 75.44 73 LEU A CA 1
ATOM 541 C C . LEU A 1 73 ? 14.532 -7.790 -18.690 1.00 75.44 73 LEU A C 1
ATOM 543 O O . LEU A 1 73 ? 15.651 -7.311 -18.857 1.00 75.44 73 LEU A O 1
ATOM 547 N N . GLU A 1 74 ? 14.203 -8.980 -19.190 1.00 75.94 74 GLU A N 1
ATOM 548 C CA . GLU A 1 74 ? 15.102 -9.802 -20.013 1.00 75.94 74 GLU A CA 1
ATOM 549 C C . GLU A 1 74 ? 15.250 -9.283 -21.447 1.00 75.94 74 GLU A C 1
ATOM 551 O O . GLU A 1 74 ? 16.309 -9.424 -22.062 1.00 75.94 74 GLU A O 1
ATOM 556 N N . THR A 1 75 ? 14.200 -8.661 -21.988 1.00 68.50 75 THR A N 1
ATOM 557 C CA . THR A 1 75 ? 14.230 -8.029 -23.317 1.00 68.50 75 THR A CA 1
ATOM 558 C C . THR A 1 75 ? 14.856 -6.633 -23.305 1.00 68.50 75 THR A C 1
ATOM 560 O O . THR A 1 75 ? 15.139 -6.070 -24.368 1.00 68.50 75 THR A O 1
ATOM 563 N N . GLU A 1 76 ? 15.150 -6.089 -22.124 1.00 64.69 76 GLU A N 1
ATOM 564 C CA . GLU A 1 76 ? 15.948 -4.882 -21.969 1.00 64.69 76 GLU A CA 1
ATOM 565 C C . GLU A 1 76 ? 17.414 -5.164 -22.353 1.00 64.69 76 GLU A C 1
ATOM 567 O O . GLU A 1 76 ? 18.088 -5.979 -21.716 1.00 64.69 76 GLU A O 1
ATOM 572 N N . PRO A 1 77 ? 17.974 -4.500 -23.384 1.00 61.53 77 PRO A N 1
ATOM 573 C CA . PRO A 1 77 ? 19.369 -4.707 -23.739 1.00 61.53 77 PRO A CA 1
ATOM 574 C C . PRO A 1 77 ? 20.252 -4.273 -22.566 1.00 61.53 77 PRO A C 1
ATOM 576 O O . PRO A 1 77 ? 20.259 -3.095 -22.198 1.00 61.53 77 PRO A O 1
ATOM 579 N N . GLN A 1 78 ? 21.018 -5.215 -21.996 1.00 57.81 78 GLN A N 1
ATOM 580 C CA . GLN A 1 78 ? 21.984 -4.922 -20.938 1.00 57.81 78 GLN A CA 1
ATOM 581 C C . GLN A 1 78 ? 22.909 -3.795 -21.401 1.00 57.81 78 GLN A C 1
ATOM 583 O O . GLN A 1 78 ? 23.777 -3.977 -22.259 1.00 57.81 78 GLN A O 1
ATOM 588 N N . ARG A 1 79 ? 22.728 -2.601 -20.828 1.00 59.72 79 ARG A N 1
ATOM 589 C CA . ARG A 1 79 ? 23.673 -1.505 -21.019 1.00 59.72 79 ARG A CA 1
ATOM 590 C C . ARG A 1 79 ? 25.005 -1.964 -20.414 1.00 59.72 79 ARG A C 1
ATOM 592 O O . ARG A 1 79 ? 25.021 -2.306 -19.228 1.00 59.72 79 ARG A O 1
ATOM 599 N N . PRO A 1 80 ? 26.109 -1.992 -21.184 1.00 53.47 80 PRO A N 1
ATOM 600 C CA . PRO A 1 80 ? 27.394 -2.419 -20.654 1.00 53.47 80 PRO A CA 1
ATOM 601 C C . PRO A 1 80 ? 27.738 -1.541 -19.452 1.00 53.47 80 PRO A C 1
ATOM 603 O O . PRO A 1 80 ? 27.670 -0.311 -19.535 1.00 53.47 80 PRO A O 1
ATOM 606 N N . ARG A 1 81 ? 28.045 -2.194 -18.326 1.00 52.53 81 ARG A N 1
ATOM 607 C CA . ARG A 1 81 ? 28.571 -1.541 -17.127 1.00 52.53 81 ARG A CA 1
ATOM 608 C C . ARG A 1 81 ? 29.931 -0.953 -17.501 1.00 52.53 81 ARG A C 1
ATOM 610 O O . ARG A 1 81 ? 30.902 -1.694 -17.621 1.00 52.53 81 ARG A O 1
ATOM 617 N N . GLY A 1 82 ? 29.939 0.344 -17.789 1.00 45.00 82 GLY A N 1
ATOM 618 C CA . GLY A 1 82 ? 31.142 1.167 -17.882 1.00 45.00 82 GLY A CA 1
ATOM 619 C C . GLY A 1 82 ? 31.462 1.783 -16.536 1.00 45.00 82 GLY A C 1
ATOM 620 O O . GLY A 1 82 ? 30.494 2.081 -15.798 1.00 45.00 82 GLY A O 1
#

Foldseek 3Di:
DDPDDDDPPDDQDVVSVVVVVVVVVVVVVVVVVVVVVVCVVVVNDDPVNVVVVVPPDDPDCDPVVVVVVVVVVVPRPPDPDD

pLDDT: mean 74.15, std 12.66, range [42.0, 94.62]

Radius of gyration: 21.45 Å; chains: 1; bounding box: 56×29×57 Å

Secondary structure (DSSP, 8-state):
----------S--HHHHHHH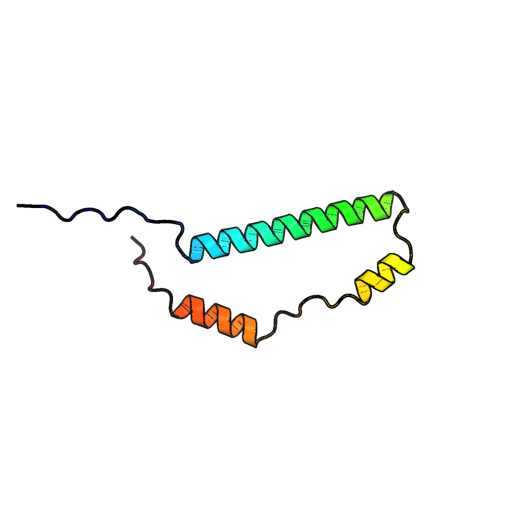HHHHHHHHHHHHHHHHHHHHHTT---HHHHHHHHHS------HHHHHHHHHHHHSS------

Sequence (82 aa):
MTGPSRKPRTAFDARDRLILALYAQLKAERETRAAMEEAIRGGVLSPAVLEAMAADPVPVITGEEVAAIETLLETEPQRPRG